Protein AF-A0A848IK23-F1 (afdb_monomer_lite)

Sequence (73 aa):
MGRKGIEVVVSELEREQLLSMSRSRSLPHSLVRRAKIVLMAADGHTTTEIAMQCEVTPPAITHWKKRFVAQGL

Secondary structure (DSSP, 8-state):
----PPP----HHHHHHHHHHHH-SSS-HHHHHHHHHHHHHHTT--HHHHHHHHT--HHHHHHHHHHHHHH--

Foldseek 3Di:
DDDPALQQADDPVLLVVLVCLLPDPPDDLVSVLLSQLSNCSNVVDDLVVNCVVSVHDSVVSSVSSVCCVVPND

InterPro domains:
  IPR009057 Homedomain-like superfamily [SSF46689] (25-72)

pLDDT: mean 92.32, std 10.5, range [40.88, 97.62]

Radius of gyration: 11.66 Å; chains: 1; bounding box: 25×38×23 Å

Organism: NCBI:txid2728848

Structure (mmCIF, N/CA/C/O backbone):
data_AF-A0A848IK23-F1
#
_entry.id   AF-A0A848IK23-F1
#
loop_
_atom_site.group_PDB
_atom_site.id
_atom_site.type_symbol
_atom_site.label_atom_id
_atom_site.label_alt_id
_atom_site.label_comp_id
_atom_site.label_asym_id
_atom_site.label_entity_id
_atom_site.label_seq_id
_atom_site.pdbx_PDB_ins_code
_atom_site.Cartn_x
_atom_site.Cartn_y
_atom_site.Cartn_z
_atom_site.occupancy
_atom_site.B_iso_or_equiv
_atom_site.auth_seq_id
_atom_site.auth_comp_id
_atom_site.auth_asym_id
_atom_site.auth_atom_id
_atom_site.pdbx_PDB_model_num
ATOM 1 N N . MET A 1 1 ? 7.437 20.262 -12.939 1.00 40.88 1 MET A N 1
ATOM 2 C CA . MET A 1 1 ? 6.015 19.847 -12.991 1.00 40.88 1 MET A CA 1
ATOM 3 C C . MET A 1 1 ? 5.866 18.518 -12.265 1.00 40.88 1 MET A C 1
ATOM 5 O O . MET A 1 1 ? 6.194 17.478 -12.822 1.00 40.88 1 MET A O 1
ATOM 9 N N . GLY A 1 2 ? 5.479 18.556 -10.989 1.00 51.03 2 GLY A N 1
ATOM 10 C CA . GLY A 1 2 ? 5.289 17.347 -10.188 1.00 51.03 2 GLY A CA 1
ATOM 11 C C . GLY A 1 2 ? 4.053 16.602 -10.673 1.00 51.03 2 GLY A C 1
ATOM 12 O O . GLY A 1 2 ? 2.957 17.157 -10.656 1.00 51.03 2 GLY A O 1
ATOM 13 N N . ARG A 1 3 ? 4.210 15.363 -11.145 1.00 53.50 3 ARG A N 1
ATOM 14 C CA . ARG A 1 3 ? 3.051 14.492 -11.367 1.00 53.50 3 ARG A CA 1
ATOM 15 C C . ARG A 1 3 ? 2.360 14.322 -10.018 1.00 53.50 3 ARG A C 1
ATOM 17 O O . ARG A 1 3 ? 2.958 13.747 -9.112 1.00 53.50 3 ARG A O 1
ATOM 24 N N . LYS A 1 4 ? 1.127 14.819 -9.887 1.00 59.72 4 LYS A N 1
ATOM 25 C CA . LYS A 1 4 ? 0.278 14.508 -8.735 1.00 59.72 4 LYS A CA 1
ATOM 26 C C . LYS A 1 4 ? 0.113 12.988 -8.721 1.00 59.72 4 LYS A C 1
ATOM 28 O O . LYS A 1 4 ? -0.444 12.413 -9.656 1.00 59.72 4 LYS A O 1
ATOM 33 N N . GLY A 1 5 ? 0.745 12.336 -7.748 1.00 73.19 5 GLY A N 1
ATOM 34 C CA . GLY A 1 5 ? 0.675 10.889 -7.599 1.00 73.19 5 GLY A CA 1
ATOM 35 C C . GLY A 1 5 ? -0.764 10.455 -7.331 1.00 73.19 5 GLY A C 1
ATOM 36 O O . GLY A 1 5 ? -1.596 11.263 -6.929 1.00 73.19 5 GLY A O 1
ATOM 37 N N . ILE A 1 6 ? -1.059 9.174 -7.546 1.00 86.88 6 ILE A N 1
ATOM 38 C CA . ILE A 1 6 ? -2.328 8.601 -7.082 1.00 86.88 6 ILE A CA 1
ATOM 39 C C . ILE A 1 6 ? -2.334 8.714 -5.559 1.00 86.88 6 ILE A C 1
ATOM 41 O O . ILE A 1 6 ? -1.420 8.205 -4.909 1.00 86.88 6 ILE A O 1
ATOM 45 N N . GLU A 1 7 ? -3.310 9.411 -5.006 1.00 89.50 7 GLU A N 1
ATOM 46 C CA . GLU A 1 7 ? -3.511 9.503 -3.566 1.00 89.50 7 GLU A CA 1
ATOM 47 C C . GLU A 1 7 ? -4.294 8.274 -3.107 1.00 89.50 7 GLU A C 1
ATOM 49 O O . GLU A 1 7 ? -5.245 7.861 -3.770 1.00 89.50 7 GLU A O 1
ATOM 54 N N . VAL A 1 8 ? -3.844 7.642 -2.026 1.00 94.50 8 VAL A N 1
ATOM 55 C CA . VAL A 1 8 ? -4.503 6.472 -1.442 1.00 94.50 8 VAL A CA 1
ATOM 56 C C . VAL A 1 8 ? -5.045 6.909 -0.096 1.00 94.50 8 VAL A C 1
ATOM 58 O O . VAL A 1 8 ? -4.270 7.243 0.792 1.00 94.50 8 VAL A O 1
ATOM 61 N N . VAL A 1 9 ? -6.365 6.912 0.038 1.00 94.62 9 VAL A N 1
ATOM 62 C CA . VAL A 1 9 ? -7.058 7.190 1.298 1.00 94.62 9 VAL A CA 1
ATOM 63 C C . VAL A 1 9 ? -7.688 5.886 1.756 1.00 94.62 9 VAL A C 1
ATOM 65 O O . VAL A 1 9 ? -8.357 5.228 0.965 1.00 94.62 9 VAL A O 1
ATOM 68 N N . VAL A 1 10 ? -7.445 5.508 3.007 1.00 95.12 10 VAL A N 1
ATOM 69 C CA . VAL A 1 10 ? -8.008 4.307 3.634 1.00 95.12 10 VAL A CA 1
ATOM 70 C C . VAL A 1 10 ? -8.888 4.738 4.799 1.00 95.12 10 VAL A C 1
ATOM 72 O O . VAL A 1 10 ? -8.506 5.618 5.572 1.00 95.12 10 VAL A O 1
ATOM 75 N N . SER A 1 11 ? -10.064 4.134 4.925 1.00 96.25 11 SER A N 1
ATOM 76 C CA . SER A 1 11 ? -10.868 4.235 6.143 1.00 96.25 11 SER A CA 1
ATOM 77 C C . SER A 1 11 ? -10.208 3.472 7.295 1.00 96.25 11 SER A C 1
ATOM 79 O O . SER A 1 11 ? -9.335 2.629 7.077 1.00 96.25 11 SER A O 1
ATOM 81 N N . GLU A 1 12 ? -10.645 3.730 8.528 1.00 95.50 12 GLU A N 1
ATOM 82 C CA . GLU A 1 12 ? -10.116 3.020 9.700 1.00 95.50 12 GLU A CA 1
ATOM 83 C C . GLU A 1 12 ? -10.354 1.504 9.602 1.00 95.50 12 GLU A C 1
ATOM 85 O O . GLU A 1 12 ? -9.443 0.713 9.831 1.00 95.50 12 GLU A O 1
ATOM 90 N N . LEU A 1 13 ? -11.539 1.095 9.134 1.00 95.81 13 LEU A N 1
ATOM 91 C CA . LEU A 1 13 ? -11.870 -0.316 8.926 1.00 95.81 13 LEU A CA 1
ATOM 92 C C . LEU A 1 13 ? -10.953 -0.973 7.881 1.00 95.81 13 LEU A C 1
ATOM 94 O O . LEU A 1 13 ? -10.426 -2.063 8.105 1.00 95.81 13 LEU A O 1
ATOM 98 N N . GLU A 1 14 ? -10.728 -0.310 6.745 1.00 96.94 14 GLU A N 1
ATOM 99 C CA . GLU A 1 14 ? -9.816 -0.818 5.714 1.00 96.94 14 GLU A CA 1
ATOM 100 C C . GLU A 1 14 ? -8.377 -0.875 6.229 1.00 96.94 14 GLU A C 1
ATOM 102 O O . GLU A 1 14 ? -7.668 -1.845 5.957 1.00 96.94 14 GLU A O 1
ATOM 107 N N . ARG A 1 15 ? -7.942 0.129 7.002 1.00 96.94 15 ARG A N 1
ATOM 108 C CA . ARG A 1 15 ? -6.621 0.146 7.640 1.00 96.94 15 ARG A CA 1
ATOM 109 C C . ARG A 1 15 ? -6.451 -1.059 8.561 1.00 96.94 15 ARG A C 1
ATOM 111 O O . ARG A 1 15 ? -5.435 -1.745 8.454 1.00 96.94 15 ARG A O 1
ATOM 118 N N . GLU A 1 16 ? -7.416 -1.352 9.427 1.00 97.62 16 GLU A N 1
ATOM 119 C CA . GLU A 1 16 ? -7.366 -2.517 10.320 1.00 97.62 16 GLU A CA 1
ATOM 120 C C . GLU A 1 16 ? -7.260 -3.834 9.539 1.00 97.62 16 GLU A C 1
ATOM 122 O O . GLU A 1 16 ? -6.413 -4.685 9.840 1.00 97.62 16 GLU A O 1
ATOM 127 N N . GLN A 1 17 ? -8.068 -3.991 8.488 1.00 97.25 17 GLN A N 1
ATOM 128 C CA . GLN A 1 17 ? -8.039 -5.174 7.629 1.00 97.25 17 GLN A CA 1
ATOM 129 C C . GLN A 1 17 ? -6.696 -5.312 6.899 1.00 97.25 17 GLN A C 1
ATOM 131 O O . GLN A 1 17 ? -6.085 -6.383 6.918 1.00 97.25 17 GLN A O 1
ATOM 136 N N . LEU A 1 18 ? -6.180 -4.226 6.320 1.00 97.31 18 LEU A N 1
ATOM 137 C CA . LEU A 1 18 ? -4.870 -4.187 5.671 1.00 97.31 18 LEU A CA 1
ATOM 138 C C . LEU A 1 18 ? -3.736 -4.511 6.654 1.00 97.31 18 LEU A C 1
ATOM 140 O O . LEU A 1 18 ? -2.802 -5.234 6.302 1.00 97.31 18 LEU A O 1
ATOM 144 N N . LEU A 1 19 ? -3.808 -4.021 7.894 1.00 97.56 19 LEU A N 1
ATOM 145 C CA . LEU A 1 19 ? -2.844 -4.336 8.954 1.00 97.56 19 LEU A CA 1
ATOM 146 C C . LEU A 1 19 ? -2.910 -5.806 9.378 1.00 97.56 19 LEU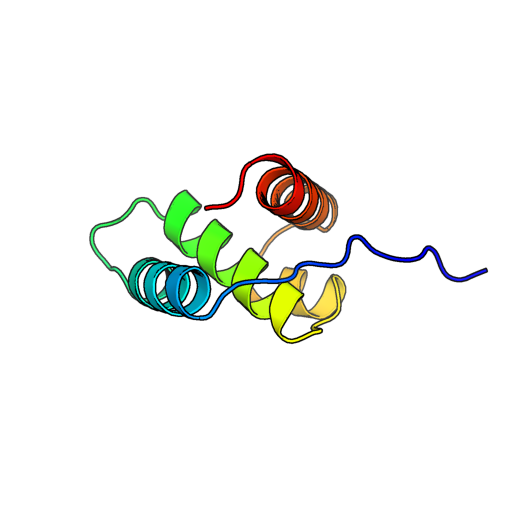 A C 1
ATOM 148 O O . LEU A 1 19 ? -1.884 -6.406 9.703 1.00 97.56 19 LEU A O 1
ATOM 152 N N . SER A 1 20 ? -4.098 -6.407 9.391 1.00 97.56 20 SER A N 1
ATOM 153 C CA . SER A 1 20 ? -4.254 -7.846 9.614 1.00 97.56 20 SER A CA 1
ATOM 154 C C . SER A 1 20 ? -3.631 -8.647 8.464 1.00 97.56 20 SER A C 1
ATOM 156 O O . SER A 1 20 ? -2.789 -9.521 8.685 1.00 97.56 20 SER A O 1
ATOM 158 N N . MET A 1 21 ? -3.946 -8.277 7.219 1.00 97.19 21 MET A N 1
ATOM 159 C CA . MET A 1 21 ? -3.415 -8.933 6.023 1.00 97.19 21 MET A CA 1
ATOM 160 C C . MET A 1 21 ? -1.892 -8.818 5.918 1.00 97.19 21 MET A C 1
ATOM 162 O O . MET A 1 21 ? -1.229 -9.799 5.594 1.00 97.19 21 MET A O 1
ATOM 166 N N . SER A 1 22 ? -1.317 -7.650 6.220 1.00 96.19 22 SER A N 1
ATOM 167 C CA . SER A 1 22 ? 0.126 -7.396 6.104 1.00 96.19 22 SER A CA 1
ATOM 168 C C . SER A 1 22 ? 0.978 -8.183 7.109 1.00 96.19 22 SER A C 1
ATOM 170 O O . SER A 1 22 ? 2.171 -8.390 6.865 1.00 96.19 22 SER A O 1
ATOM 172 N N . ARG A 1 23 ? 0.372 -8.637 8.215 1.00 95.81 23 ARG A N 1
ATOM 173 C CA . ARG A 1 23 ? 1.003 -9.452 9.268 1.00 95.81 23 ARG A CA 1
ATOM 174 C C . ARG A 1 23 ? 0.698 -10.947 9.146 1.00 95.81 23 ARG A C 1
ATOM 176 O O . ARG A 1 23 ? 1.299 -11.746 9.864 1.00 95.81 23 ARG A O 1
ATOM 183 N N . SER A 1 24 ? -0.226 -11.334 8.267 1.00 95.50 24 SER A N 1
ATOM 184 C CA . SER A 1 24 ? -0.656 -12.724 8.139 1.00 95.50 24 SER A CA 1
ATOM 185 C C . SER A 1 24 ? 0.445 -13.621 7.573 1.00 95.50 24 SER A C 1
ATOM 187 O O . SER A 1 24 ? 1.128 -13.273 6.611 1.00 95.50 24 SER A O 1
ATOM 189 N N . ARG A 1 25 ? 0.576 -14.815 8.160 1.00 93.31 25 ARG A N 1
ATOM 190 C CA . ARG A 1 25 ? 1.469 -15.888 7.692 1.00 93.31 25 ARG A CA 1
ATOM 191 C C . ARG A 1 25 ? 0.753 -16.940 6.842 1.00 93.31 25 ARG A C 1
ATOM 193 O O . ARG A 1 25 ? 1.417 -17.773 6.241 1.00 93.31 25 ARG A O 1
ATOM 200 N N . SER A 1 26 ? -0.580 -16.920 6.813 1.00 94.81 26 SER A N 1
ATOM 201 C CA . SER A 1 26 ? -1.407 -17.885 6.076 1.00 94.81 26 SER A CA 1
ATOM 202 C C . SER A 1 26 ? -1.904 -17.351 4.733 1.00 94.81 26 SER A C 1
ATOM 204 O O . SER A 1 26 ? -2.337 -18.130 3.887 1.00 94.81 26 SER A O 1
ATOM 206 N N . LEU A 1 27 ? -1.852 -16.033 4.519 1.00 95.38 27 LEU A N 1
ATOM 207 C CA . LEU A 1 27 ? -2.262 -15.429 3.256 1.00 95.38 27 LEU A CA 1
ATOM 208 C C . LEU A 1 27 ? -1.176 -15.571 2.178 1.00 95.38 27 LEU A C 1
ATOM 210 O O . LEU A 1 27 ? 0.016 -15.511 2.487 1.00 95.38 27 LEU A O 1
ATOM 214 N N . PRO A 1 28 ? -1.574 -15.664 0.894 1.00 96.38 28 PRO A N 1
ATOM 215 C CA . PRO A 1 28 ? -0.651 -15.568 -0.226 1.00 96.38 28 PRO A CA 1
ATOM 216 C C . PRO A 1 28 ? 0.258 -14.343 -0.119 1.00 96.38 28 PRO A C 1
ATOM 218 O O . PRO A 1 28 ? -0.201 -13.227 0.139 1.00 96.38 28 PRO A O 1
ATOM 221 N N . HIS A 1 29 ? 1.545 -14.532 -0.411 1.00 94.06 29 HIS A N 1
ATOM 222 C CA . HIS A 1 29 ? 2.551 -13.471 -0.323 1.00 94.06 29 HIS A CA 1
ATOM 223 C C . HIS A 1 29 ? 2.187 -12.229 -1.159 1.00 94.06 29 HIS A C 1
ATOM 225 O O . HIS A 1 29 ? 2.517 -11.101 -0.797 1.00 94.06 29 HIS A O 1
ATOM 231 N N . SER A 1 30 ? 1.471 -12.415 -2.272 1.00 92.94 30 SER A N 1
ATOM 232 C CA . SER A 1 30 ? 0.962 -11.329 -3.115 1.00 92.94 30 SER A CA 1
ATOM 233 C C . SER A 1 30 ? -0.055 -10.438 -2.394 1.00 92.94 30 SER A C 1
ATOM 235 O O . SER A 1 30 ? 0.009 -9.218 -2.541 1.00 92.94 30 SER A O 1
ATOM 237 N N . LEU A 1 31 ? -0.950 -11.013 -1.582 1.00 94.62 31 LEU A N 1
ATOM 238 C CA . LEU A 1 31 ? -1.932 -10.261 -0.795 1.00 94.62 31 LEU A CA 1
ATOM 239 C C . LEU A 1 31 ? -1.270 -9.515 0.359 1.00 94.62 31 LEU A C 1
ATOM 241 O O . LEU A 1 31 ? -1.549 -8.335 0.558 1.00 94.62 31 LEU A O 1
ATOM 245 N N . VAL A 1 32 ? -0.344 -10.169 1.063 1.00 96.56 32 VAL A N 1
ATOM 246 C CA . VAL A 1 32 ? 0.448 -9.537 2.129 1.00 96.56 32 VAL A CA 1
ATOM 247 C C . VAL A 1 32 ? 1.211 -8.331 1.573 1.00 96.56 32 VAL A C 1
ATOM 249 O O . VAL A 1 32 ? 1.173 -7.237 2.135 1.00 96.56 32 VAL A O 1
ATOM 252 N N . ARG A 1 33 ? 1.868 -8.510 0.422 1.00 95.69 33 ARG A N 1
ATOM 253 C CA . ARG A 1 33 ? 2.630 -7.456 -0.253 1.00 95.69 33 ARG A CA 1
ATOM 254 C C . ARG A 1 33 ? 1.732 -6.317 -0.734 1.00 95.69 33 ARG A C 1
ATOM 256 O O . ARG A 1 33 ? 2.068 -5.159 -0.508 1.00 95.69 33 ARG A O 1
ATOM 263 N N . ARG A 1 34 ? 0.573 -6.623 -1.335 1.00 96.00 34 ARG A N 1
ATOM 264 C CA . ARG A 1 34 ? -0.442 -5.617 -1.695 1.00 96.00 34 ARG A CA 1
ATOM 265 C C . ARG A 1 34 ? -0.834 -4.785 -0.476 1.00 96.00 34 ARG A C 1
ATOM 267 O O . ARG A 1 34 ? -0.842 -3.563 -0.570 1.00 96.00 34 ARG A O 1
ATOM 274 N N . ALA A 1 35 ? -1.139 -5.437 0.645 1.00 97.06 35 ALA A N 1
ATOM 275 C CA . ALA A 1 35 ? -1.575 -4.748 1.851 1.00 97.06 35 ALA A CA 1
ATOM 276 C C . ALA A 1 35 ? -0.506 -3.774 2.371 1.00 97.06 35 ALA A C 1
ATOM 278 O O . ALA A 1 35 ? -0.817 -2.624 2.671 1.00 97.06 35 ALA A O 1
ATOM 279 N N . LYS A 1 36 ? 0.768 -4.193 2.376 1.00 97.06 36 LYS A N 1
ATOM 280 C CA . LYS A 1 36 ? 1.905 -3.323 2.723 1.00 97.06 36 LYS A CA 1
ATOM 281 C C . LYS A 1 36 ? 2.025 -2.113 1.789 1.00 97.06 36 LYS A C 1
ATOM 283 O O . LYS A 1 36 ? 2.187 -0.999 2.271 1.00 97.06 36 LYS A O 1
ATOM 288 N N . ILE A 1 37 ? 1.887 -2.313 0.474 1.00 97.06 37 ILE A N 1
ATOM 289 C CA . ILE A 1 37 ? 1.945 -1.223 -0.517 1.00 97.06 37 ILE A CA 1
ATOM 290 C C . ILE A 1 37 ? 0.848 -0.182 -0.264 1.00 97.06 37 ILE A C 1
ATOM 292 O O . ILE A 1 37 ? 1.129 1.014 -0.300 1.00 97.06 37 ILE A O 1
ATOM 296 N N . VAL A 1 38 ? -0.393 -0.623 -0.030 1.00 97.00 38 VAL A N 1
ATOM 297 C CA . VAL A 1 38 ? -1.535 0.279 0.196 1.00 97.00 38 VAL A CA 1
ATOM 298 C C . VAL A 1 38 ? -1.373 1.048 1.505 1.00 97.00 38 VAL A C 1
ATOM 300 O O . VAL A 1 38 ? -1.540 2.263 1.494 1.00 97.00 38 VAL A O 1
ATOM 303 N N . LEU A 1 39 ? -0.979 0.375 2.594 1.00 97.38 39 LEU A N 1
ATOM 304 C CA . LEU A 1 39 ? -0.714 1.025 3.884 1.00 97.38 39 LEU A CA 1
ATOM 305 C C . LEU A 1 39 ? 0.363 2.099 3.754 1.00 97.38 39 LEU A C 1
ATOM 307 O O . LEU A 1 39 ? 0.114 3.250 4.086 1.00 97.38 39 LEU A O 1
ATOM 311 N N . MET A 1 40 ? 1.517 1.754 3.176 1.00 96.81 40 MET A N 1
ATOM 312 C CA . MET A 1 40 ? 2.599 2.723 3.029 1.00 96.81 40 MET A CA 1
ATOM 313 C C . MET A 1 40 ? 2.210 3.900 2.125 1.00 96.81 40 MET A C 1
ATOM 315 O O . MET A 1 40 ? 2.600 5.036 2.379 1.00 96.81 40 MET A O 1
ATOM 319 N N . ALA A 1 41 ? 1.435 3.647 1.066 1.00 95.44 41 ALA A N 1
ATOM 320 C CA . ALA A 1 41 ? 0.935 4.711 0.202 1.00 95.44 41 ALA A CA 1
ATOM 321 C C . ALA A 1 41 ? -0.053 5.638 0.926 1.00 95.44 41 ALA A C 1
ATOM 323 O O . ALA A 1 41 ? -0.047 6.835 0.645 1.00 95.44 41 ALA A O 1
ATOM 324 N N . ALA A 1 42 ? -0.875 5.099 1.831 1.00 95.31 42 ALA A N 1
ATOM 325 C CA . ALA A 1 42 ? -1.784 5.873 2.673 1.00 95.31 42 ALA A CA 1
ATOM 326 C C . ALA A 1 42 ? -1.050 6.650 3.778 1.00 95.31 42 ALA A C 1
ATOM 328 O O . ALA A 1 42 ? -1.462 7.751 4.126 1.00 95.31 42 ALA A O 1
ATOM 329 N N . ASP A 1 43 ? 0.073 6.120 4.269 1.00 94.94 43 ASP A N 1
ATOM 330 C CA . ASP A 1 43 ? 0.972 6.794 5.216 1.00 94.94 43 ASP A CA 1
ATOM 331 C C . ASP A 1 43 ? 1.809 7.916 4.557 1.00 94.94 43 ASP A C 1
ATOM 333 O O . ASP A 1 43 ? 2.586 8.594 5.224 1.00 94.94 43 ASP A O 1
ATOM 337 N N . GLY A 1 44 ? 1.660 8.135 3.244 1.00 92.94 44 GLY A N 1
ATOM 338 C CA . GLY A 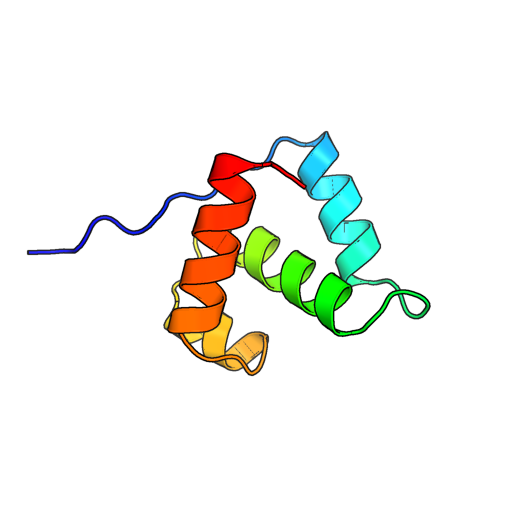1 44 ? 2.340 9.208 2.514 1.00 92.94 44 GLY A CA 1
ATOM 339 C C . GLY A 1 44 ? 3.752 8.865 2.033 1.00 92.94 44 GLY A C 1
ATOM 340 O O . GLY A 1 44 ? 4.451 9.751 1.536 1.00 92.94 44 GLY A O 1
ATOM 341 N N . HIS A 1 45 ? 4.176 7.599 2.121 1.00 94.69 45 HIS A N 1
ATOM 342 C CA . HIS A 1 45 ? 5.484 7.187 1.616 1.00 94.69 45 HIS A CA 1
ATOM 343 C C . HIS A 1 45 ? 5.613 7.385 0.103 1.00 94.69 45 HIS A C 1
ATOM 345 O O . HIS A 1 45 ? 4.680 7.205 -0.692 1.00 94.69 45 HIS A O 1
ATOM 351 N N . THR A 1 46 ? 6.831 7.710 -0.313 1.00 92.00 46 THR A N 1
ATOM 352 C CA . THR A 1 46 ? 7.185 7.862 -1.718 1.00 92.00 46 THR A CA 1
ATOM 353 C C . THR A 1 46 ? 7.232 6.509 -2.425 1.00 92.00 46 THR A C 1
ATOM 355 O O . THR A 1 46 ? 7.504 5.461 -1.839 1.00 92.00 46 THR A O 1
ATOM 358 N N . THR A 1 47 ? 7.024 6.516 -3.743 1.00 92.31 47 THR A N 1
ATOM 359 C CA . THR A 1 47 ? 7.112 5.296 -4.562 1.00 92.31 47 THR A CA 1
ATOM 360 C C . THR A 1 47 ? 8.470 4.600 -4.423 1.00 92.31 47 THR A C 1
ATOM 362 O O . THR A 1 47 ? 8.527 3.376 -4.468 1.00 92.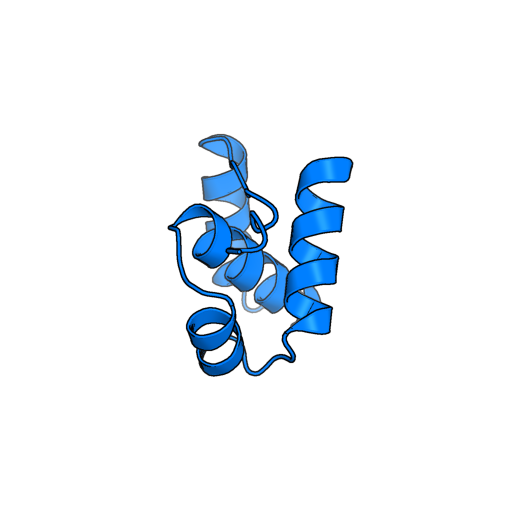31 47 THR A O 1
ATOM 365 N N . THR A 1 48 ? 9.554 5.360 -4.240 1.00 93.19 48 THR A N 1
ATOM 366 C CA . THR A 1 48 ? 10.906 4.812 -4.065 1.00 93.19 48 THR A CA 1
ATOM 367 C C . THR A 1 48 ? 11.045 4.080 -2.732 1.00 93.19 48 THR A C 1
ATOM 369 O O . THR A 1 48 ? 11.537 2.957 -2.713 1.00 93.19 48 THR A O 1
ATOM 372 N N . GLU A 1 49 ? 10.558 4.660 -1.632 1.00 94.88 49 GLU A N 1
AT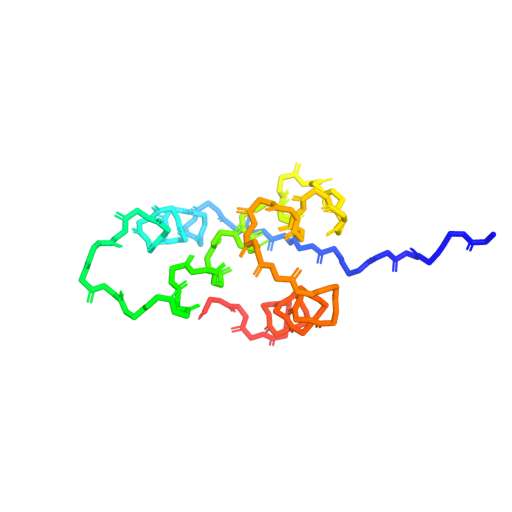OM 373 C CA . GLU A 1 49 ? 10.560 4.005 -0.314 1.00 94.88 49 GLU A CA 1
ATOM 374 C C . GLU A 1 49 ? 9.727 2.723 -0.326 1.00 94.88 49 GLU A C 1
ATOM 376 O O . GLU A 1 49 ? 10.183 1.680 0.138 1.00 94.88 49 GLU A O 1
ATOM 381 N N . ILE A 1 50 ? 8.537 2.771 -0.931 1.00 95.62 50 ILE A N 1
ATOM 382 C CA . ILE A 1 50 ? 7.668 1.595 -1.059 1.00 95.62 50 ILE A CA 1
ATOM 383 C C . ILE A 1 50 ? 8.347 0.512 -1.907 1.00 95.62 50 ILE A C 1
ATOM 385 O O . ILE A 1 50 ? 8.272 -0.667 -1.567 1.00 95.62 50 ILE A O 1
ATOM 389 N N . ALA A 1 51 ? 9.020 0.888 -2.999 1.00 95.88 51 ALA A N 1
ATOM 390 C CA . ALA A 1 51 ? 9.720 -0.052 -3.873 1.00 95.88 51 ALA A CA 1
ATOM 391 C C . ALA A 1 51 ? 10.833 -0.797 -3.131 1.00 95.88 51 ALA A C 1
ATOM 393 O O . ALA A 1 51 ? 10.924 -2.018 -3.250 1.00 95.88 51 ALA A O 1
ATOM 394 N N . MET A 1 52 ? 11.622 -0.073 -2.333 1.00 95.81 52 MET A N 1
ATOM 395 C CA . MET A 1 52 ? 12.677 -0.656 -1.505 1.00 95.81 52 MET A CA 1
ATOM 396 C C . MET A 1 52 ? 12.096 -1.560 -0.412 1.00 95.81 52 MET A C 1
ATOM 398 O O . MET A 1 52 ? 12.504 -2.708 -0.291 1.00 95.81 52 MET A O 1
ATOM 402 N N . GLN A 1 53 ? 11.096 -1.084 0.335 1.00 95.12 53 GLN A N 1
ATOM 403 C CA . GLN A 1 53 ? 10.560 -1.801 1.496 1.00 95.12 53 GLN A CA 1
ATOM 404 C C . GLN A 1 53 ? 9.720 -3.033 1.127 1.00 95.12 53 GLN A C 1
ATOM 406 O O . GLN A 1 53 ? 9.679 -4.013 1.870 1.00 95.12 53 GLN A O 1
ATOM 411 N N . CYS A 1 54 ? 9.005 -2.983 -0.000 1.00 94.25 54 CYS A N 1
ATOM 412 C CA . CYS A 1 54 ? 8.161 -4.084 -0.474 1.00 94.25 54 CYS A CA 1
ATOM 413 C C . CYS A 1 54 ? 8.839 -4.950 -1.549 1.00 94.25 54 CYS A C 1
ATOM 415 O O . CYS A 1 54 ? 8.203 -5.885 -2.052 1.00 94.25 54 CYS A O 1
ATOM 417 N N . GLU A 1 55 ? 10.083 -4.630 -1.922 1.00 95.19 55 GLU A N 1
ATOM 418 C CA . GLU A 1 55 ? 10.859 -5.292 -2.978 1.00 95.19 55 GLU A CA 1
ATOM 419 C C . GLU A 1 55 ? 10.057 -5.418 -4.286 1.00 95.19 55 GLU A C 1
ATOM 421 O O . GLU A 1 55 ? 9.869 -6.504 -4.841 1.00 95.19 55 GLU A O 1
ATOM 426 N N . VAL A 1 56 ? 9.488 -4.297 -4.739 1.00 95.31 56 VAL A N 1
ATOM 427 C CA . VAL A 1 56 ? 8.643 -4.217 -5.943 1.00 95.31 56 VAL A CA 1
ATOM 428 C C . VAL A 1 56 ? 9.080 -3.104 -6.875 1.00 95.31 56 VAL A C 1
ATOM 430 O O . VAL A 1 56 ? 9.787 -2.175 -6.503 1.00 95.31 56 VAL A O 1
ATOM 433 N N . THR A 1 57 ? 8.581 -3.160 -8.105 1.00 94.94 57 THR A N 1
ATOM 434 C CA . THR A 1 57 ? 8.817 -2.121 -9.100 1.00 94.94 57 THR A CA 1
ATOM 435 C C . THR A 1 57 ? 7.803 -0.966 -8.976 1.00 94.94 57 THR A C 1
ATOM 437 O O . THR A 1 57 ? 6.639 -1.187 -8.619 1.00 94.94 57 THR A O 1
ATOM 440 N N . PRO A 1 58 ? 8.181 0.276 -9.338 1.00 94.06 58 PRO A N 1
ATOM 441 C CA . PRO A 1 58 ? 7.264 1.422 -9.374 1.00 94.06 58 PRO A CA 1
ATOM 442 C C . PRO A 1 58 ? 5.962 1.214 -10.179 1.00 94.06 58 PRO A C 1
ATOM 444 O O . PRO A 1 58 ? 4.905 1.682 -9.733 1.00 94.06 58 PRO A O 1
ATOM 447 N N . PRO A 1 59 ? 5.961 0.492 -11.323 1.00 94.94 59 PRO A N 1
ATOM 448 C CA . PRO A 1 59 ? 4.727 0.147 -12.026 1.00 94.94 59 PRO A CA 1
ATOM 449 C C . PRO A 1 59 ? 3.790 -0.745 -11.206 1.00 94.94 59 PRO A C 1
ATOM 451 O O . PRO A 1 59 ? 2.581 -0.516 -11.223 1.00 94.94 59 PRO A O 1
ATOM 454 N N . ALA A 1 60 ? 4.321 -1.709 -10.445 1.00 94.38 60 ALA A N 1
ATOM 455 C CA . ALA A 1 60 ? 3.510 -2.559 -9.575 1.00 94.38 60 ALA A CA 1
ATOM 456 C C . ALA A 1 60 ? 2.838 -1.738 -8.465 1.00 94.38 60 ALA A C 1
ATOM 458 O O . ALA A 1 60 ? 1.648 -1.903 -8.204 1.00 94.38 60 ALA A O 1
ATOM 459 N N . ILE A 1 61 ? 3.565 -0.789 -7.868 1.00 95.38 61 ILE A N 1
ATOM 460 C CA . ILE A 1 61 ? 3.008 0.144 -6.877 1.00 95.38 61 ILE A CA 1
ATOM 461 C C . ILE A 1 61 ? 1.880 0.962 -7.506 1.00 95.38 61 ILE A C 1
ATOM 463 O O . ILE A 1 61 ? 0.773 1.007 -6.980 1.00 95.38 61 ILE A O 1
ATOM 467 N N . THR A 1 62 ? 2.135 1.561 -8.671 1.00 94.56 62 THR A N 1
ATOM 468 C CA . THR A 1 62 ? 1.135 2.349 -9.405 1.00 94.56 62 THR A CA 1
ATOM 469 C C . THR A 1 62 ? -0.118 1.528 -9.705 1.00 94.56 62 THR A C 1
ATOM 471 O O . THR A 1 62 ? -1.228 2.024 -9.517 1.00 94.56 62 THR A O 1
ATOM 474 N N . HIS A 1 63 ? 0.042 0.274 -10.133 1.00 94.69 63 HIS A N 1
ATOM 475 C CA . HIS A 1 63 ? -1.069 -0.643 -10.378 1.00 94.69 63 HIS A CA 1
ATOM 476 C C . HIS A 1 63 ? -1.918 -0.849 -9.119 1.00 94.69 63 HIS A C 1
ATOM 478 O O . HIS A 1 63 ? -3.135 -0.676 -9.167 1.00 94.69 63 HIS A O 1
ATOM 484 N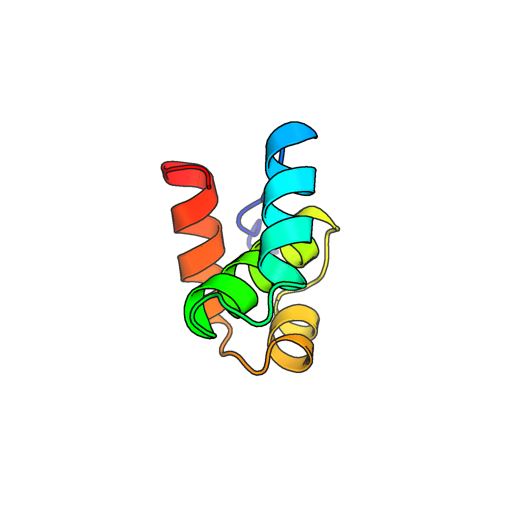 N . TRP A 1 64 ? -1.289 -1.147 -7.981 1.00 95.31 64 TRP A N 1
ATOM 485 C CA . TRP A 1 64 ? -2.008 -1.385 -6.730 1.00 95.31 64 TRP A CA 1
ATOM 486 C C . TRP A 1 64 ? -2.684 -0.138 -6.174 1.00 95.31 64 TRP A C 1
ATOM 488 O O . TRP A 1 64 ? -3.825 -0.232 -5.730 1.00 95.31 64 TRP A O 1
ATOM 498 N N . LYS A 1 65 ? -2.039 1.030 -6.275 1.00 94.94 65 LYS A N 1
ATOM 499 C CA . LYS A 1 65 ? -2.647 2.314 -5.903 1.00 94.94 65 LYS A CA 1
ATOM 500 C C . LYS A 1 65 ? -3.900 2.590 -6.739 1.00 94.94 65 LYS A C 1
ATOM 502 O O . LYS A 1 65 ? -4.947 2.885 -6.177 1.00 94.94 65 LYS A O 1
ATOM 507 N N . LYS A 1 66 ? -3.828 2.423 -8.070 1.00 95.00 66 LYS A N 1
ATOM 508 C CA . LYS A 1 66 ? -5.002 2.573 -8.955 1.00 95.00 66 LYS A CA 1
ATOM 509 C C . LYS A 1 66 ? -6.107 1.586 -8.607 1.00 95.00 66 LYS A C 1
ATOM 511 O O . LYS A 1 66 ? -7.265 1.977 -8.528 1.00 95.00 66 LYS A O 1
ATOM 516 N N . ARG A 1 67 ? -5.752 0.313 -8.420 1.00 95.25 67 ARG A N 1
ATOM 517 C CA . ARG A 1 67 ? -6.728 -0.738 -8.133 1.00 95.25 67 ARG A CA 1
ATOM 518 C C . ARG A 1 67 ? -7.447 -0.480 -6.814 1.00 95.25 67 ARG A C 1
ATOM 520 O O . ARG A 1 67 ? -8.660 -0.608 -6.777 1.00 95.25 67 ARG A O 1
ATOM 527 N N . PHE A 1 68 ? -6.716 -0.090 -5.773 1.00 95.12 68 PHE A N 1
ATOM 528 C CA . PHE A 1 68 ? -7.307 0.223 -4.476 1.00 95.12 68 PHE A CA 1
ATOM 529 C C . PHE A 1 68 ? -8.243 1.434 -4.554 1.00 95.12 68 PHE A C 1
ATOM 531 O O . PHE A 1 68 ? -9.376 1.348 -4.115 1.00 95.12 68 PHE A O 1
ATOM 538 N N . VAL A 1 69 ? -7.834 2.527 -5.206 1.00 94.31 69 VAL A N 1
ATOM 539 C CA . VAL A 1 69 ? -8.712 3.701 -5.380 1.00 94.31 69 VAL A CA 1
ATOM 540 C C . VAL A 1 69 ? -9.976 3.367 -6.185 1.00 94.31 69 VAL A C 1
ATOM 542 O O . VAL A 1 69 ? -11.031 3.938 -5.937 1.00 94.31 69 VAL A O 1
ATOM 545 N N . ALA A 1 70 ? -9.887 2.447 -7.149 1.00 94.94 70 ALA A N 1
ATOM 546 C CA . ALA A 1 70 ? -11.020 2.073 -7.993 1.00 94.94 70 ALA A CA 1
ATOM 547 C C . ALA A 1 70 ? -11.960 1.026 -7.368 1.00 94.94 70 ALA A C 1
ATOM 549 O O . ALA A 1 70 ? -13.129 0.982 -7.736 1.00 94.94 70 ALA A O 1
ATOM 550 N N . GLN A 1 71 ? -11.450 0.140 -6.508 1.00 94.19 71 GLN A N 1
ATOM 551 C CA . GLN A 1 71 ? -12.172 -1.062 -6.056 1.00 94.19 71 GLN A CA 1
ATOM 552 C C . GLN A 1 71 ? -12.202 -1.235 -4.532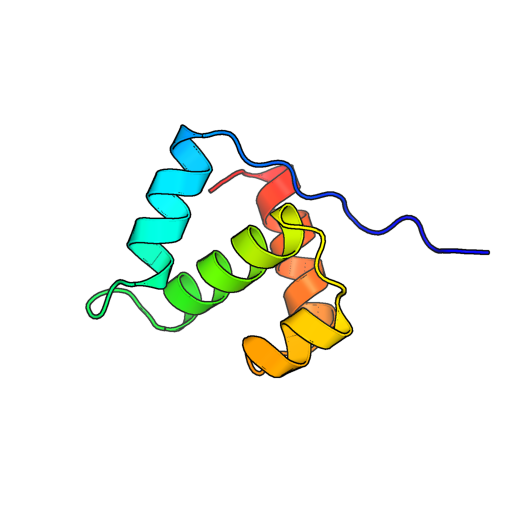 1.00 94.19 71 GLN A C 1
ATOM 554 O O . GLN A 1 71 ? -12.893 -2.126 -4.053 1.00 94.19 71 GLN A O 1
ATOM 559 N N . GLY A 1 72 ? -11.457 -0.428 -3.779 1.00 91.62 72 GLY A N 1
ATOM 560 C CA . GLY A 1 72 ? -11.217 -0.643 -2.355 1.00 91.62 72 GLY A CA 1
ATOM 561 C C . GLY A 1 72 ? -10.311 -1.848 -2.081 1.00 91.62 72 GLY A C 1
ATOM 562 O O . GLY A 1 72 ? -9.448 -2.224 -2.897 1.00 91.62 72 GLY A O 1
ATOM 563 N N . LEU A 1 73 ? -10.490 -2.429 -0.893 1.00 88.12 73 LEU A N 1
ATOM 564 C CA . LEU A 1 73 ? -9.761 -3.607 -0.419 1.00 88.12 73 LEU A CA 1
ATOM 565 C C . LEU A 1 73 ? -10.067 -4.868 -1.245 1.00 88.12 73 LEU A C 1
ATOM 567 O O . LEU A 1 73 ? -11.235 -5.291 -1.299 1.00 88.12 73 LEU A O 1
#